Protein AF-A0A945AWV7-F1 (afdb_monomer_lite)

Secondary structure (DSSP, 8-state):
--HHHHHHHHHHHHHHHHHTT---BTTB-EEEEEE-SS-EEEEEE--

Sequence (47 aa):
MNNAATRLKGRETRHRRIRKKISGTITRPRLAVFRSARHIYVQAIDD

Structure (mmCIF, N/CA/C/O backbone):
data_AF-A0A945AWV7-F1
#
_entry.id   AF-A0A945AWV7-F1
#
loop_
_atom_site.group_PDB
_atom_site.id
_atom_site.type_symbol
_atom_site.label_atom_id
_atom_site.label_alt_id
_atom_site.label_comp_id
_atom_site.label_asym_id
_atom_site.label_entity_id
_atom_site.label_seq_id
_atom_site.pdbx_PDB_ins_code
_atom_site.Cartn_x
_atom_site.Cartn_y
_atom_site.Cartn_z
_atom_site.occupancy
_atom_site.B_iso_or_equiv
_atom_site.auth_seq_id
_atom_site.auth_comp_id
_atom_site.auth_asym_id
_atom_site.auth_atom_id
_atom_site.pdbx_PDB_model_num
ATOM 1 N N . MET A 1 1 ? 20.647 4.854 -11.869 1.00 61.62 1 MET A N 1
ATOM 2 C CA . MET A 1 1 ? 19.649 4.446 -10.850 1.00 61.62 1 MET A CA 1
ATOM 3 C C . MET A 1 1 ? 18.489 3.761 -11.554 1.00 61.62 1 MET A C 1
ATOM 5 O O . MET A 1 1 ? 18.068 4.246 -12.594 1.00 61.62 1 MET A O 1
ATOM 9 N N . ASN A 1 2 ? 17.986 2.640 -11.039 1.00 82.06 2 ASN A N 1
ATOM 10 C CA . ASN A 1 2 ? 16.825 1.969 -11.629 1.00 82.06 2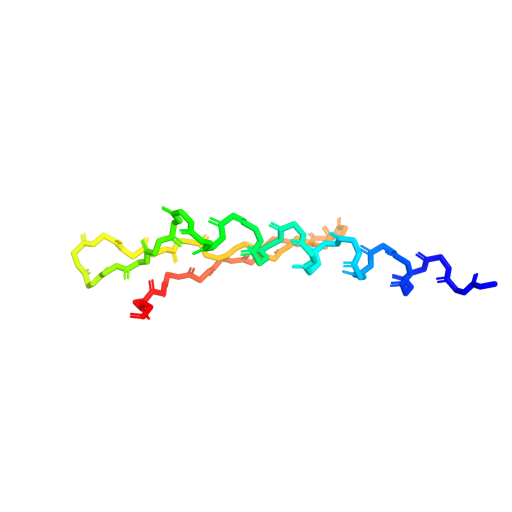 ASN A CA 1
ATOM 11 C C . ASN A 1 2 ? 15.557 2.822 -11.408 1.00 82.06 2 ASN A C 1
ATOM 13 O O . ASN A 1 2 ? 15.096 2.963 -10.275 1.00 82.06 2 ASN A O 1
ATOM 17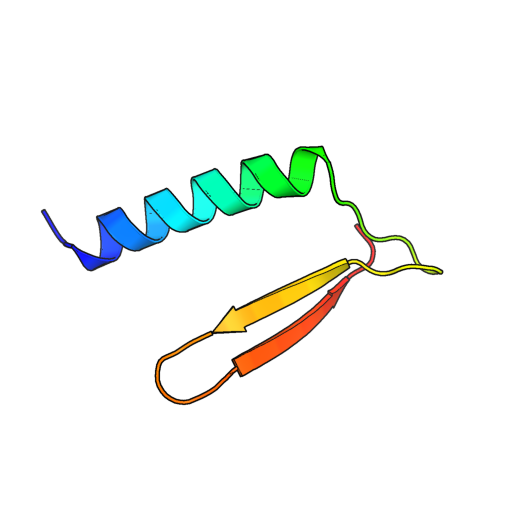 N N . ASN A 1 3 ? 14.971 3.361 -12.482 1.00 81.12 3 ASN A N 1
ATOM 18 C CA . ASN A 1 3 ? 13.760 4.193 -12.424 1.00 81.12 3 ASN A CA 1
ATOM 19 C C . ASN A 1 3 ? 12.563 3.478 -11.773 1.00 81.12 3 ASN A C 1
ATOM 21 O O . ASN A 1 3 ?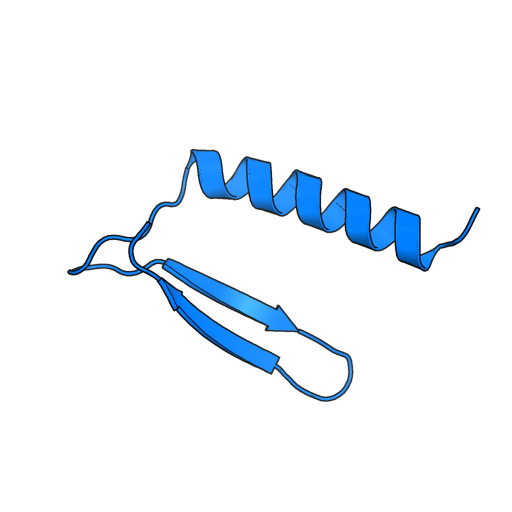 11.733 4.118 -11.121 1.00 81.12 3 ASN A O 1
ATOM 25 N N . ALA A 1 4 ? 12.481 2.148 -11.891 1.00 82.06 4 ALA A N 1
ATOM 26 C CA . ALA A 1 4 ? 11.437 1.363 -11.240 1.00 82.06 4 ALA A CA 1
ATOM 27 C C . ALA A 1 4 ? 11.575 1.394 -9.709 1.00 82.06 4 ALA A C 1
ATOM 29 O O . ALA A 1 4 ? 10.573 1.566 -9.009 1.00 82.06 4 ALA A O 1
ATOM 30 N N . ALA A 1 5 ? 12.807 1.315 -9.194 1.00 84.44 5 ALA A N 1
ATOM 31 C CA . ALA A 1 5 ? 13.090 1.367 -7.761 1.00 84.44 5 ALA A CA 1
ATOM 32 C C . ALA A 1 5 ? 12.736 2.740 -7.160 1.00 84.44 5 ALA A C 1
ATOM 34 O O . ALA A 1 5 ? 12.094 2.816 -6.111 1.00 84.44 5 ALA A O 1
ATOM 35 N N . THR A 1 6 ? 13.056 3.833 -7.863 1.00 90.75 6 THR A N 1
ATOM 36 C CA . THR A 1 6 ? 12.691 5.198 -7.442 1.00 90.75 6 THR A CA 1
ATOM 37 C C . THR A 1 6 ? 11.174 5.371 -7.345 1.00 90.75 6 THR A C 1
ATOM 39 O O . THR A 1 6 ? 10.652 5.927 -6.374 1.00 90.75 6 THR A O 1
ATOM 42 N N . ARG A 1 7 ? 10.437 4.843 -8.329 1.00 87.88 7 ARG A N 1
ATOM 43 C CA . ARG A 1 7 ? 8.975 4.948 -8.386 1.00 87.88 7 ARG A CA 1
ATOM 44 C C . ARG A 1 7 ? 8.290 4.135 -7.284 1.00 87.88 7 ARG A C 1
ATOM 46 O O . ARG A 1 7 ? 7.303 4.605 -6.712 1.00 87.88 7 ARG A O 1
ATOM 53 N N . LEU A 1 8 ? 8.822 2.953 -6.961 1.00 91.06 8 LEU A N 1
ATOM 54 C CA . LEU A 1 8 ? 8.346 2.123 -5.851 1.00 91.06 8 LEU A CA 1
ATOM 55 C C . LEU A 1 8 ? 8.527 2.844 -4.508 1.00 91.06 8 LEU A C 1
ATOM 57 O O . LEU A 1 8 ? 7.550 3.032 -3.783 1.00 91.06 8 LEU A O 1
ATOM 61 N N . LYS A 1 9 ? 9.730 3.363 -4.239 1.00 94.31 9 LYS A N 1
ATOM 62 C CA . LYS A 1 9 ? 10.042 4.097 -3.001 1.00 94.31 9 LYS A CA 1
ATOM 63 C C . LYS A 1 9 ? 9.146 5.327 -2.801 1.00 94.31 9 LYS A C 1
ATOM 65 O O . LYS A 1 9 ? 8.661 5.595 -1.696 1.00 94.31 9 LYS A O 1
ATOM 70 N N . GLY A 1 10 ? 8.865 6.064 -3.879 1.00 95.44 10 GLY A N 1
ATOM 71 C CA . GLY A 1 10 ? 7.933 7.196 -3.844 1.00 95.44 10 GLY A CA 1
ATOM 72 C C . GLY A 1 10 ? 6.494 6.773 -3.523 1.00 95.44 10 GLY A C 1
ATOM 73 O O . GLY A 1 10 ? 5.798 7.442 -2.751 1.00 95.44 10 GLY A O 1
ATOM 74 N N . ARG A 1 11 ? 6.049 5.634 -4.067 1.00 93.38 11 ARG A N 1
ATOM 75 C CA . ARG A 1 11 ? 4.725 5.067 -3.781 1.00 93.38 11 ARG A CA 1
ATOM 76 C C . ARG A 1 11 ? 4.596 4.651 -2.317 1.00 93.38 11 ARG A C 1
ATOM 78 O O . ARG A 1 11 ? 3.612 5.025 -1.683 1.00 93.38 11 ARG A O 1
ATOM 85 N N . GLU A 1 12 ? 5.580 3.941 -1.775 1.00 94.19 12 GLU A N 1
ATOM 86 C CA . GLU A 1 12 ? 5.599 3.505 -0.371 1.00 94.19 12 GLU A CA 1
ATOM 87 C C . GLU A 1 12 ? 5.549 4.689 0.595 1.00 94.19 12 GLU A C 1
ATOM 89 O O . GLU A 1 12 ? 4.734 4.715 1.520 1.00 94.19 12 GLU A O 1
ATOM 94 N N . THR A 1 13 ? 6.348 5.725 0.330 1.00 96.25 13 THR A N 1
ATOM 95 C CA . THR A 1 13 ? 6.360 6.951 1.140 1.00 96.25 13 THR A CA 1
ATOM 96 C C . THR A 1 13 ? 4.980 7.615 1.168 1.00 96.25 13 THR A C 1
ATOM 98 O O . THR A 1 13 ? 4.489 8.007 2.232 1.00 96.25 13 THR A O 1
ATOM 101 N N . ARG A 1 14 ? 4.307 7.701 0.011 1.00 95.50 14 ARG A N 1
ATOM 102 C CA . ARG A 1 14 ? 2.953 8.261 -0.085 1.00 95.50 14 ARG A CA 1
ATOM 103 C C . ARG A 1 14 ? 1.922 7.382 0.620 1.00 95.50 14 ARG A C 1
ATOM 105 O O . ARG A 1 14 ? 1.095 7.921 1.351 1.00 95.50 14 ARG A O 1
ATOM 112 N N . HIS A 1 15 ? 1.982 6.063 0.430 1.00 94.62 15 HIS A N 1
ATOM 113 C CA . HIS A 1 15 ? 1.100 5.110 1.107 1.00 94.62 15 HIS A CA 1
ATOM 114 C C . HIS A 1 15 ? 1.206 5.251 2.627 1.00 94.62 15 HIS A C 1
ATOM 116 O O . HIS A 1 15 ? 0.184 5.415 3.287 1.00 94.62 15 HIS A O 1
ATOM 122 N N . ARG A 1 16 ? 2.428 5.278 3.176 1.00 95.06 16 ARG A N 1
ATOM 123 C CA . ARG A 1 16 ? 2.656 5.460 4.616 1.00 95.06 16 ARG A CA 1
ATOM 124 C C . ARG A 1 16 ? 2.059 6.771 5.124 1.00 95.06 16 ARG A C 1
ATOM 126 O O . ARG A 1 16 ? 1.419 6.785 6.166 1.00 95.06 16 ARG A O 1
ATOM 133 N N . ARG A 1 17 ? 2.224 7.870 4.381 1.00 96.75 17 ARG A N 1
ATOM 134 C CA . ARG A 1 17 ? 1.651 9.175 4.750 1.00 96.75 17 ARG A CA 1
ATOM 135 C C . ARG A 1 17 ? 0.119 9.160 4.764 1.00 96.75 17 ARG A C 1
ATOM 137 O O . ARG A 1 17 ? -0.468 9.745 5.664 1.00 96.75 17 ARG A O 1
ATOM 144 N N . ILE A 1 18 ? -0.516 8.512 3.788 1.00 95.38 18 ILE A N 1
ATOM 145 C CA . ILE A 1 18 ? -1.982 8.405 3.714 1.00 95.38 18 ILE A CA 1
ATOM 146 C C . ILE A 1 18 ? -2.517 7.524 4.852 1.00 95.38 18 ILE A C 1
ATOM 148 O O . ILE A 1 18 ? -3.470 7.915 5.519 1.00 95.38 18 ILE A O 1
ATOM 152 N N . ARG A 1 19 ? -1.857 6.394 5.139 1.00 94.94 19 ARG A N 1
ATOM 153 C CA . ARG A 1 19 ? -2.238 5.479 6.231 1.00 94.94 19 ARG A CA 1
ATOM 154 C C . ARG A 1 19 ? -2.109 6.081 7.633 1.00 94.94 19 ARG A C 1
ATOM 156 O O . ARG A 1 19 ? -2.721 5.571 8.553 1.00 94.94 19 ARG A O 1
ATOM 163 N N . LYS A 1 20 ? -1.394 7.202 7.807 1.00 95.44 20 LYS A N 1
ATOM 164 C CA . LYS A 1 20 ? -1.439 7.967 9.070 1.00 95.44 20 LYS A CA 1
ATOM 165 C C . LYS A 1 20 ? -2.815 8.580 9.358 1.00 95.44 20 LYS A C 1
ATOM 167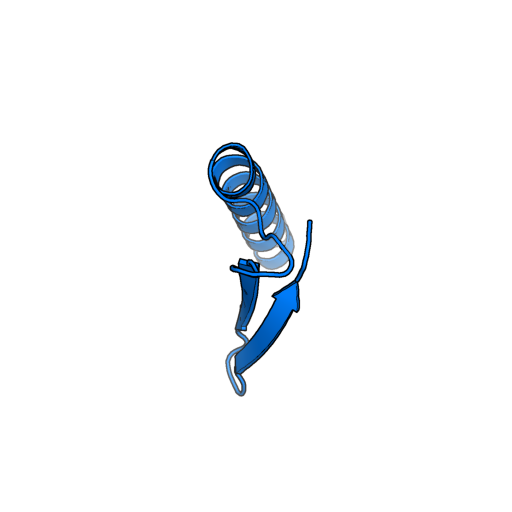 O O . LYS A 1 20 ? -3.067 8.958 10.492 1.00 95.44 20 LYS A O 1
ATOM 172 N N . LYS A 1 21 ? -3.655 8.761 8.334 1.00 94.75 21 LYS A N 1
ATOM 173 C CA . LYS A 1 21 ? -4.986 9.381 8.449 1.00 94.75 21 LYS A CA 1
ATOM 174 C C . LYS A 1 21 ? -6.132 8.422 8.136 1.00 94.75 21 LYS A C 1
ATOM 176 O O . LYS A 1 21 ? -7.259 8.701 8.518 1.00 94.75 21 LYS A O 1
ATOM 181 N N . ILE A 1 22 ? -5.860 7.357 7.384 1.00 93.38 22 ILE A N 1
ATOM 182 C CA . ILE A 1 22 ? -6.865 6.401 6.919 1.00 93.38 22 ILE A CA 1
ATOM 183 C C . ILE A 1 22 ? -6.519 5.029 7.487 1.00 93.38 22 ILE A C 1
ATOM 185 O O . ILE A 1 22 ? -5.525 4.438 7.057 1.00 93.38 22 ILE A O 1
ATOM 189 N N . SER A 1 23 ? -7.364 4.544 8.392 1.00 94.12 23 SER A N 1
ATOM 190 C CA . SER A 1 23 ? -7.394 3.167 8.883 1.00 94.12 23 SER A CA 1
ATOM 191 C C . SER A 1 23 ? -8.713 2.494 8.498 1.00 94.12 23 SER A C 1
ATOM 193 O O . SER A 1 23 ? -9.717 3.167 8.244 1.00 94.12 23 SER A O 1
ATOM 195 N N . GLY A 1 24 ? -8.691 1.173 8.396 1.00 95.25 24 GLY A N 1
ATOM 196 C CA . GLY A 1 24 ? -9.865 0.329 8.240 1.00 95.25 24 GLY A CA 1
ATOM 197 C C . GLY A 1 24 ? -10.338 -0.208 9.582 1.00 95.25 24 GLY A C 1
ATOM 198 O O . GLY A 1 24 ? -9.524 -0.449 10.462 1.00 95.25 24 GLY A O 1
ATOM 199 N N . THR A 1 25 ? -11.645 -0.397 9.717 1.00 95.44 25 THR A N 1
ATOM 200 C CA . THR A 1 25 ? -12.262 -1.167 10.806 1.00 95.44 25 THR A CA 1
ATOM 201 C C . THR A 1 25 ? -13.171 -2.247 10.216 1.00 95.44 25 THR A C 1
ATOM 203 O O . THR A 1 25 ? -13.563 -2.145 9.053 1.00 95.44 25 THR A O 1
ATOM 206 N N . ILE A 1 26 ? -13.606 -3.229 11.009 1.00 95.00 26 ILE A N 1
ATOM 207 C CA . ILE A 1 26 ? -14.569 -4.265 10.577 1.00 95.00 26 ILE A CA 1
ATOM 208 C C . ILE A 1 26 ? -15.813 -3.662 9.899 1.00 95.00 26 ILE A C 1
ATOM 210 O O . ILE A 1 26 ? -16.253 -4.135 8.853 1.00 95.00 26 ILE A O 1
ATOM 214 N N . THR A 1 27 ? -16.383 -2.597 10.474 1.00 96.38 27 THR A N 1
ATOM 215 C CA . THR A 1 27 ? -17.593 -1.942 9.944 1.00 96.38 27 THR A CA 1
ATOM 216 C C . THR A 1 27 ? -17.305 -0.999 8.777 1.00 96.38 27 THR A C 1
ATOM 218 O O . THR A 1 27 ? -18.204 -0.700 7.988 1.00 96.38 27 THR A O 1
ATOM 221 N N . ARG A 1 28 ? -16.063 -0.518 8.647 1.00 95.44 28 ARG A N 1
ATOM 222 C CA . ARG A 1 28 ? -15.633 0.377 7.570 1.00 95.44 28 ARG A CA 1
ATOM 223 C 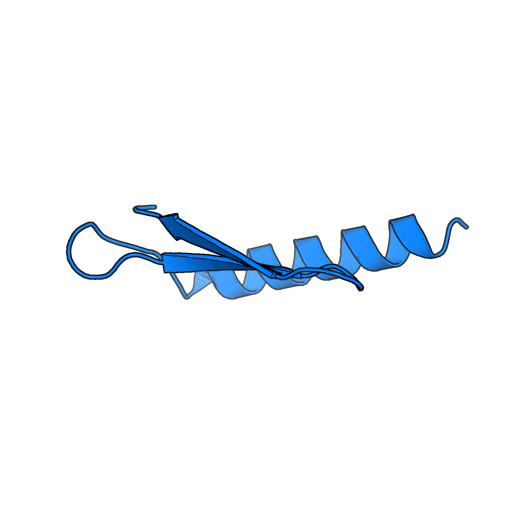C . ARG A 1 28 ? -14.198 0.043 7.136 1.00 95.44 28 ARG A C 1
ATOM 225 O O . ARG A 1 28 ? -13.263 0.772 7.479 1.00 95.44 28 ARG A O 1
ATOM 232 N N . PRO A 1 29 ? -14.005 -1.044 6.371 1.00 96.75 29 PRO A N 1
ATOM 233 C CA . PRO A 1 29 ? -12.674 -1.523 6.034 1.00 96.75 29 PRO A CA 1
ATOM 234 C C . PRO A 1 29 ? -11.959 -0.572 5.075 1.00 96.75 29 PRO A C 1
ATOM 236 O O . PRO A 1 29 ? -12.558 0.079 4.211 1.00 96.75 29 PRO A O 1
ATOM 239 N N . ARG A 1 30 ? -10.635 -0.531 5.184 1.00 96.00 30 ARG A N 1
ATOM 240 C CA . ARG A 1 30 ? -9.766 0.195 4.264 1.00 96.00 30 ARG A CA 1
ATOM 241 C C . ARG A 1 30 ? -9.657 -0.588 2.962 1.00 96.00 30 ARG A C 1
ATOM 243 O O . ARG A 1 30 ? -9.185 -1.722 2.953 1.00 96.00 30 ARG A O 1
ATOM 250 N N . LEU A 1 31 ? -9.967 0.054 1.837 1.00 95.69 31 LEU A N 1
ATOM 251 C CA . LEU A 1 31 ? -9.712 -0.521 0.515 1.00 95.69 31 LEU A CA 1
ATOM 252 C C . LEU A 1 31 ? -8.264 -0.269 0.073 1.00 95.69 31 LEU A C 1
ATOM 254 O O . LEU A 1 31 ? -7.859 0.857 -0.223 1.00 95.69 31 LEU A O 1
ATOM 258 N N . ALA A 1 32 ? -7.460 -1.328 0.018 1.00 95.44 32 ALA A N 1
ATOM 259 C CA . ALA A 1 32 ? -6.112 -1.301 -0.533 1.00 95.44 32 ALA A CA 1
ATOM 260 C C . ALA A 1 32 ? -6.141 -1.627 -2.028 1.00 95.44 32 ALA A C 1
ATOM 262 O O . ALA A 1 32 ? -6.577 -2.706 -2.416 1.00 95.44 32 ALA A O 1
ATOM 263 N N . VAL A 1 33 ? -5.630 -0.720 -2.863 1.00 95.56 33 VAL A N 1
ATOM 264 C CA . VAL A 1 33 ? -5.624 -0.894 -4.323 1.00 95.56 33 VAL A CA 1
ATOM 265 C C . VAL A 1 33 ? -4.205 -1.095 -4.848 1.00 95.56 33 VAL A C 1
ATOM 267 O O . VAL A 1 33 ? -3.305 -0.268 -4.641 1.00 95.56 33 VAL A O 1
ATOM 270 N N . PHE A 1 34 ? -4.010 -2.172 -5.604 1.00 94.94 34 PHE A N 1
ATOM 271 C CA . PHE A 1 34 ? -2.834 -2.377 -6.436 1.00 94.94 34 PHE A CA 1
ATOM 272 C C . PHE A 1 34 ? -3.209 -2.278 -7.914 1.00 94.94 34 PHE A C 1
ATOM 274 O O . PHE A 1 34 ? -4.078 -2.989 -8.401 1.00 94.94 34 PHE A O 1
ATOM 281 N N . ARG A 1 35 ? -2.520 -1.395 -8.643 1.00 93.75 35 ARG A N 1
ATOM 282 C CA . ARG A 1 35 ? -2.712 -1.199 -10.079 1.00 93.75 35 ARG A CA 1
ATOM 283 C C . ARG A 1 35 ? -1.432 -1.521 -10.837 1.00 93.75 35 ARG A C 1
ATOM 285 O O . ARG A 1 35 ? -0.360 -1.015 -10.496 1.00 93.75 35 ARG A O 1
ATOM 292 N N . SER A 1 36 ? -1.592 -2.308 -11.892 1.00 93.62 36 SER A N 1
ATOM 293 C CA . SER A 1 36 ? -0.593 -2.575 -12.927 1.00 93.62 36 SER A CA 1
ATOM 294 C C . SER A 1 36 ? -1.050 -1.971 -14.263 1.00 93.62 36 SER A C 1
ATOM 296 O O . SER A 1 36 ? -2.082 -1.305 -14.318 1.00 93.62 36 SER A O 1
ATOM 298 N N . ALA A 1 37 ? -0.290 -2.181 -15.339 1.00 95.19 37 ALA A N 1
ATOM 299 C CA . ALA A 1 37 ? -0.708 -1.758 -16.678 1.00 95.19 37 ALA A CA 1
ATOM 300 C C . ALA A 1 37 ? -1.877 -2.591 -17.238 1.00 95.19 37 ALA A C 1
ATOM 302 O O . ALA A 1 37 ? -2.596 -2.108 -18.101 1.00 95.19 37 ALA A O 1
ATOM 303 N N . ARG A 1 38 ? -2.059 -3.830 -16.756 1.00 97.19 38 ARG A N 1
ATOM 304 C CA . ARG A 1 38 ? -3.038 -4.788 -17.305 1.00 97.19 38 ARG A CA 1
ATOM 305 C C . ARG A 1 38 ? -4.256 -4.986 -16.407 1.00 97.19 38 ARG A C 1
ATOM 307 O O . ARG A 1 38 ? -5.355 -5.162 -16.906 1.00 97.19 38 ARG A O 1
ATOM 314 N N . HIS A 1 39 ? -4.057 -4.956 -15.091 1.00 97.81 39 HIS A N 1
ATOM 315 C CA . HIS A 1 39 ? -5.095 -5.290 -14.114 1.00 97.81 39 HIS A CA 1
ATOM 316 C C . HIS A 1 39 ? -5.049 -4.385 -12.8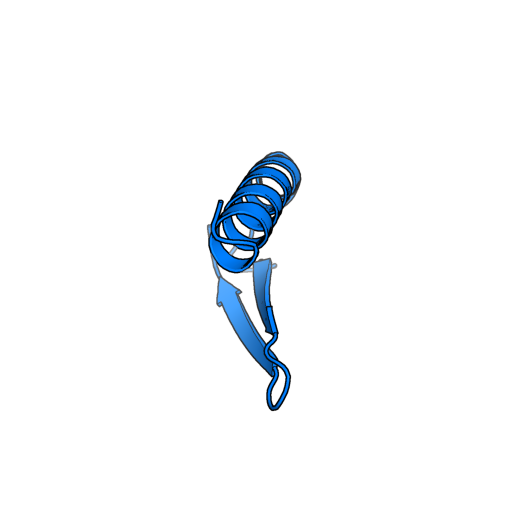82 1.00 97.81 39 HIS A C 1
ATOM 318 O O . HIS A 1 39 ? -4.001 -3.812 -12.540 1.00 97.81 39 HIS A O 1
ATOM 324 N N . ILE A 1 40 ? -6.185 -4.330 -12.190 1.00 97.81 40 ILE A N 1
ATOM 325 C CA . ILE A 1 40 ? -6.370 -3.677 -10.897 1.00 97.81 40 ILE A CA 1
ATOM 326 C C . ILE A 1 40 ? -6.877 -4.724 -9.910 1.00 97.81 40 ILE A C 1
ATOM 328 O O . ILE A 1 40 ? -7.798 -5.472 -10.215 1.00 97.81 40 ILE A O 1
ATOM 332 N N . TYR A 1 41 ? -6.274 -4.745 -8.729 1.00 97.88 41 TYR A N 1
ATOM 333 C CA . TYR A 1 41 ? -6.642 -5.618 -7.624 1.00 97.88 41 TYR A CA 1
ATOM 334 C C . TYR A 1 41 ? -6.982 -4.769 -6.405 1.00 97.88 41 TYR A C 1
ATOM 336 O O . TYR A 1 41 ? -6.321 -3.756 -6.145 1.00 97.88 41 TYR A O 1
ATOM 344 N N . VAL A 1 42 ? -7.999 -5.190 -5.657 1.00 97.44 42 VAL A N 1
ATOM 345 C CA . VAL A 1 42 ? -8.502 -4.477 -4.479 1.00 97.44 42 VAL A CA 1
ATOM 346 C C . VAL A 1 42 ? -8.661 -5.457 -3.321 1.00 97.44 42 VAL A C 1
ATOM 348 O O . VAL A 1 42 ? -9.084 -6.589 -3.529 1.00 97.44 42 VAL A O 1
ATOM 351 N N . GLN A 1 43 ? -8.311 -5.022 -2.113 1.00 96.25 43 GLN A N 1
ATOM 352 C CA . GLN A 1 43 ? -8.487 -5.780 -0.872 1.00 96.25 43 GLN A CA 1
ATOM 353 C C . GLN A 1 43 ? -9.211 -4.909 0.155 1.00 96.25 43 GLN A C 1
ATOM 355 O O . GLN A 1 43 ? -8.836 -3.748 0.329 1.00 96.25 43 GLN A O 1
ATOM 360 N N . ALA A 1 44 ? -10.215 -5.460 0.835 1.00 95.94 44 ALA A N 1
ATOM 361 C CA . ALA A 1 44 ? -10.812 -4.859 2.024 1.00 95.94 44 ALA A CA 1
ATOM 362 C C . ALA A 1 44 ? -10.028 -5.326 3.254 1.00 95.94 44 ALA A C 1
ATOM 364 O O . ALA A 1 44 ? -9.827 -6.524 3.430 1.00 95.94 44 ALA A O 1
ATOM 365 N N . ILE A 1 45 ? -9.531 -4.380 4.048 1.00 94.62 45 ILE A N 1
ATOM 366 C CA . ILE A 1 45 ? -8.623 -4.645 5.166 1.00 94.62 45 ILE A CA 1
ATOM 367 C C . ILE A 1 45 ? -9.169 -3.985 6.430 1.00 94.62 45 ILE A C 1
ATOM 369 O O . ILE A 1 45 ? -9.525 -2.805 6.407 1.00 94.62 45 ILE A O 1
ATOM 373 N N . ASP A 1 46 ? -9.204 -4.759 7.506 1.00 93.69 46 ASP A N 1
ATOM 374 C CA . ASP A 1 46 ? -9.306 -4.291 8.887 1.00 93.69 46 ASP A CA 1
ATOM 375 C C . ASP A 1 46 ? -7.871 -4.057 9.399 1.00 93.69 46 ASP A C 1
ATOM 377 O O . ASP A 1 46 ? -7.032 -4.945 9.223 1.00 93.69 46 ASP A O 1
ATOM 381 N N . ASP A 1 47 ? -7.549 -2.837 9.854 1.00 82.94 47 ASP A N 1
ATOM 382 C CA . ASP A 1 47 ? -6.174 -2.411 10.201 1.00 82.94 47 ASP A CA 1
ATOM 383 C C . ASP A 1 47 ? -5.803 -2.652 11.671 1.00 82.94 47 ASP A C 1
ATOM 385 O O . ASP A 1 47 ? -6.695 -2.561 12.542 1.00 82.94 47 ASP A O 1
#

Radius of gyration: 12.97 Å; chains: 1; bounding box: 37×15×28 Å

Foldseek 3Di:
DPPVVVVVVVVVVVVVVVVVPDAAAPVRFDWDWDDDPPDIDIDGDHD

pLDDT: mean 92.99, std 6.28, range [61.62, 97.88]